Protein AF-A0A8J5Q5B0-F1 (afdb_monomer_lite)

Structure (mmCIF, N/CA/C/O backbone):
data_AF-A0A8J5Q5B0-F1
#
_entry.id   AF-A0A8J5Q5B0-F1
#
loop_
_atom_site.group_PDB
_atom_site.id
_atom_site.type_symbol
_atom_site.label_atom_id
_atom_site.label_alt_id
_atom_site.label_comp_id
_atom_site.label_asym_id
_atom_site.label_entity_id
_atom_site.label_seq_id
_atom_site.pdbx_PDB_ins_code
_atom_site.Cartn_x
_atom_site.Cartn_y
_atom_site.Cartn_z
_atom_site.occupancy
_atom_site.B_iso_or_equiv
_atom_site.auth_seq_id
_atom_site.auth_comp_id
_atom_site.auth_asym_id
_atom_site.auth_atom_id
_atom_site.pdbx_PDB_model_num
ATOM 1 N N . MET A 1 1 ? -28.284 -21.025 18.452 1.00 42.16 1 MET A N 1
ATOM 2 C CA . MET A 1 1 ? -27.073 -20.593 17.721 1.00 42.16 1 MET A CA 1
ATOM 3 C C . MET A 1 1 ? -26.195 -19.831 18.705 1.00 42.16 1 MET A C 1
ATOM 5 O O . MET A 1 1 ? -26.598 -18.756 19.125 1.00 42.16 1 MET A O 1
ATOM 9 N N . LYS A 1 2 ? -25.079 -20.408 19.174 1.00 44.88 2 LYS A N 1
ATOM 10 C CA . LYS A 1 2 ? -24.098 -19.659 19.980 1.00 44.88 2 LYS A CA 1
ATOM 11 C C . LYS A 1 2 ? -23.402 -18.690 19.024 1.00 44.88 2 LYS A C 1
ATOM 13 O O . LYS A 1 2 ? -22.792 -19.143 18.061 1.00 44.88 2 LYS A O 1
ATOM 18 N N . GLY A 1 3 ? -23.589 -17.388 19.227 1.00 58.44 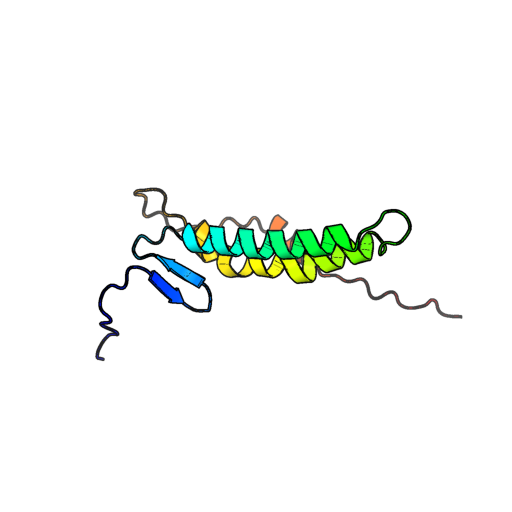3 GLY A N 1
ATOM 19 C CA . GLY A 1 3 ? -22.874 -16.374 18.455 1.00 58.44 3 GLY A CA 1
ATOM 20 C C . GLY A 1 3 ? -21.368 -16.503 18.677 1.00 58.44 3 GLY A C 1
ATOM 21 O O . GLY A 1 3 ? -20.941 -16.988 19.725 1.00 58.44 3 GLY A O 1
ATOM 22 N N . PHE A 1 4 ? -20.575 -16.078 17.693 1.00 60.34 4 PHE A N 1
ATOM 23 C CA . PHE A 1 4 ? -19.155 -15.796 17.892 1.00 60.34 4 PHE A CA 1
ATOM 24 C C . PHE A 1 4 ? -19.045 -14.676 18.934 1.00 60.34 4 PHE A C 1
ATOM 26 O O . PHE A 1 4 ? -19.154 -13.499 18.602 1.00 60.34 4 PHE A O 1
ATOM 33 N N . VAL A 1 5 ? -18.919 -15.048 20.206 1.00 63.38 5 VAL A N 1
ATOM 34 C CA . VAL A 1 5 ? -18.576 -14.128 21.294 1.00 63.38 5 VAL A CA 1
ATOM 35 C C . VAL A 1 5 ? -17.086 -14.308 21.535 1.00 63.38 5 VAL A C 1
ATOM 37 O O . VAL A 1 5 ? -16.659 -14.969 22.475 1.00 63.38 5 VAL A O 1
ATOM 40 N N . GLU A 1 6 ? -16.306 -13.803 20.588 1.00 67.69 6 GLU A N 1
ATOM 41 C CA . GLU A 1 6 ? -14.888 -13.548 20.801 1.00 67.69 6 GLU A CA 1
ATOM 42 C C . GLU A 1 6 ? -14.792 -12.239 21.599 1.00 67.69 6 GLU A C 1
ATOM 44 O O . GLU A 1 6 ? -15.555 -11.302 21.336 1.00 67.69 6 GLU A O 1
ATOM 49 N N . GLU A 1 7 ? -13.905 -12.163 22.593 1.00 69.00 7 GLU A N 1
ATOM 50 C CA . GLU A 1 7 ? -13.658 -10.898 23.291 1.00 69.00 7 GLU A CA 1
ATOM 51 C C . GLU A 1 7 ? -13.232 -9.814 22.295 1.00 69.00 7 GLU A C 1
ATOM 53 O O . GLU A 1 7 ? -12.630 -10.112 21.261 1.00 69.00 7 GLU A O 1
ATOM 58 N N . VAL A 1 8 ? -13.552 -8.551 22.595 1.00 65.81 8 VAL A N 1
ATOM 59 C CA . VAL A 1 8 ? -13.237 -7.414 21.720 1.00 65.81 8 VAL A CA 1
ATOM 60 C C . VAL A 1 8 ? -11.719 -7.278 21.597 1.00 65.81 8 VAL A C 1
ATOM 62 O O . VAL A 1 8 ? -11.066 -6.610 22.394 1.00 65.81 8 VAL A O 1
ATOM 65 N N . GLN A 1 9 ? -11.153 -7.920 20.579 1.00 71.06 9 GLN A N 1
ATOM 66 C CA . GLN A 1 9 ? -9.762 -7.747 20.194 1.00 71.06 9 GLN A CA 1
ATOM 67 C C . GLN A 1 9 ? -9.617 -6.379 19.529 1.00 71.06 9 GLN A C 1
ATOM 69 O O . GLN A 1 9 ? -10.387 -6.018 18.638 1.00 71.06 9 GLN A O 1
ATOM 74 N N . GLU A 1 10 ? -8.610 -5.611 19.944 1.00 75.62 10 GLU A N 1
ATOM 75 C CA . GLU A 1 10 ? -8.334 -4.283 19.379 1.00 75.62 10 GLU A CA 1
ATOM 76 C C . GLU A 1 10 ? -8.085 -4.363 17.860 1.00 75.62 10 GLU A C 1
ATOM 78 O O . GLU A 1 10 ? -8.435 -3.448 17.113 1.00 75.62 10 GLU A O 1
ATOM 83 N N . LYS A 1 11 ? -7.506 -5.481 17.395 1.00 79.62 11 LYS A N 1
ATOM 84 C CA . LYS A 1 11 ? -7.108 -5.726 16.003 1.00 79.62 11 LYS A CA 1
ATOM 85 C C . LYS A 1 11 ? -7.457 -7.155 15.603 1.00 79.62 11 LYS A C 1
ATOM 87 O O . LYS A 1 11 ? -7.045 -8.102 16.265 1.00 79.62 11 LYS A O 1
ATOM 92 N N . MET A 1 12 ? -8.143 -7.316 14.477 1.00 85.25 12 MET A N 1
ATOM 93 C CA . MET A 1 12 ? -8.512 -8.619 13.920 1.00 85.25 12 MET A CA 1
ATOM 94 C C . MET A 1 12 ? -8.202 -8.670 12.424 1.00 85.25 12 MET A C 1
ATOM 96 O O . MET A 1 12 ? -8.356 -7.681 11.715 1.00 85.25 12 MET A O 1
ATOM 100 N N . ILE A 1 13 ? -7.779 -9.828 11.916 1.00 86.25 13 ILE A N 1
ATOM 101 C CA . ILE A 1 13 ? -7.566 -10.031 10.478 1.00 86.25 13 ILE A CA 1
ATOM 102 C C . ILE A 1 13 ? -8.787 -10.739 9.894 1.00 86.25 13 ILE A C 1
ATOM 104 O O . ILE A 1 13 ? -9.036 -11.901 10.198 1.00 86.25 13 ILE A O 1
ATOM 108 N N . ILE A 1 14 ? -9.514 -10.058 9.010 1.00 84.38 14 ILE A N 1
ATOM 109 C CA . ILE A 1 14 ? -10.654 -10.624 8.278 1.00 84.38 14 ILE A CA 1
ATOM 110 C C . ILE A 1 14 ? -10.290 -10.679 6.796 1.00 84.38 14 ILE A C 1
ATOM 112 O O . ILE A 1 14 ? -9.993 -9.648 6.198 1.00 84.38 14 ILE A O 1
ATOM 116 N N . LEU A 1 15 ? -10.297 -11.869 6.182 1.00 85.50 15 LEU A N 1
ATOM 117 C CA . LEU A 1 15 ? -10.013 -12.053 4.744 1.00 85.50 15 LEU A CA 1
ATOM 118 C C . LEU A 1 15 ? -8.695 -11.387 4.274 1.00 85.50 15 LEU A C 1
ATOM 120 O O . LEU A 1 15 ? -8.591 -10.916 3.138 1.00 85.50 15 LEU A O 1
ATOM 124 N N . GLY A 1 16 ? -7.692 -11.315 5.159 1.00 83.50 16 GLY A N 1
ATOM 125 C CA . GLY A 1 16 ? -6.395 -10.674 4.900 1.00 83.50 16 GLY A CA 1
ATOM 126 C C . GLY A 1 16 ? -6.357 -9.151 5.097 1.00 83.50 16 GLY A C 1
ATOM 127 O O . GLY A 1 16 ? -5.331 -8.531 4.816 1.00 83.50 16 GLY A O 1
ATOM 128 N N . VAL A 1 17 ? -7.445 -8.551 5.583 1.00 84.31 17 VAL A N 1
ATOM 129 C CA . VAL A 1 17 ? -7.571 -7.128 5.925 1.00 84.31 17 VAL A CA 1
ATOM 130 C C . VAL A 1 17 ? -7.450 -6.976 7.434 1.00 84.31 17 VAL A C 1
ATOM 132 O O . VAL A 1 17 ? -8.177 -7.634 8.174 1.00 84.31 17 VAL A O 1
ATOM 135 N N . LEU A 1 18 ? -6.553 -6.104 7.895 1.00 86.75 18 LEU A N 1
ATOM 136 C CA . LEU A 1 18 ? -6.476 -5.771 9.314 1.00 86.75 18 LEU A CA 1
ATOM 137 C C . LEU A 1 18 ? -7.590 -4.773 9.656 1.00 86.75 18 LEU A C 1
ATOM 139 O O . LEU A 1 18 ? -7.640 -3.659 9.133 1.00 86.75 18 LEU A O 1
ATOM 143 N 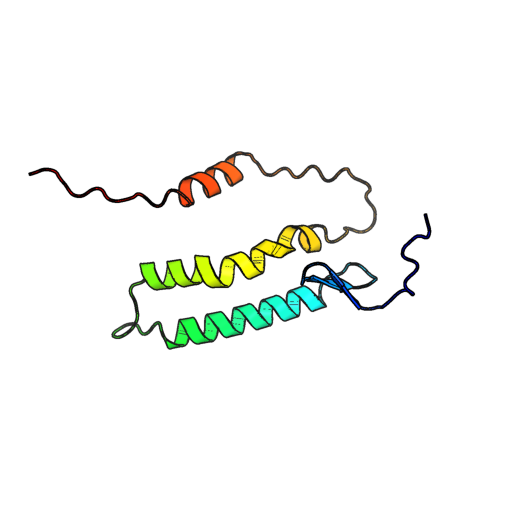N . VAL A 1 19 ? -8.502 -5.207 10.511 1.00 83.81 19 VAL A N 1
ATOM 144 C CA . VAL A 1 19 ? -9.657 -4.453 10.985 1.00 83.81 19 VAL A CA 1
ATOM 145 C C . VAL A 1 19 ? -9.387 -4.034 12.421 1.00 83.81 19 VAL A C 1
ATOM 147 O O . VAL A 1 19 ? -9.038 -4.859 13.262 1.00 83.81 19 VAL A O 1
ATOM 150 N N . ASP A 1 20 ? -9.506 -2.737 12.669 1.00 83.00 20 ASP A N 1
ATOM 151 C CA . ASP A 1 20 ? -9.404 -2.148 14.001 1.00 83.00 20 ASP A CA 1
ATOM 152 C C . ASP A 1 20 ? -10.791 -2.108 14.659 1.00 83.00 20 ASP A C 1
ATOM 154 O O . ASP A 1 20 ? -11.794 -1.980 13.949 1.00 83.00 20 ASP A O 1
ATOM 158 N N . SER A 1 21 ? -10.860 -2.177 15.989 1.00 76.69 21 SER A N 1
ATOM 159 C CA . SER A 1 21 ? -12.116 -2.075 16.752 1.00 76.69 21 SER A CA 1
ATOM 160 C C . SER A 1 21 ? -12.894 -0.782 16.450 1.00 76.69 21 SER A C 1
ATOM 162 O O . SER A 1 21 ? -14.121 -0.793 16.355 1.00 76.69 21 SER A O 1
ATOM 164 N N . GLN A 1 22 ? -12.190 0.326 16.185 1.00 75.81 22 GLN A N 1
ATOM 165 C CA . GLN A 1 22 ? -12.802 1.600 15.781 1.00 75.81 22 GLN A CA 1
ATOM 166 C C . GLN A 1 22 ? -13.109 1.677 14.275 1.00 75.81 22 GLN A C 1
ATOM 168 O O . GLN A 1 22 ? -13.523 2.726 13.777 1.00 75.81 22 GLN A O 1
ATOM 173 N N . MET A 1 23 ? -12.886 0.588 13.528 1.00 73.31 23 MET A N 1
ATOM 174 C CA . MET A 1 23 ? -13.124 0.482 12.084 1.00 73.31 23 MET A CA 1
ATOM 175 C C . MET A 1 23 ? -12.438 1.612 11.284 1.00 73.31 23 MET A C 1
ATOM 177 O O . MET A 1 23 ? -12.913 2.061 10.241 1.00 73.31 23 MET A O 1
ATOM 181 N N . THR A 1 24 ? -11.299 2.097 11.787 1.00 78.00 24 THR A N 1
ATOM 182 C CA . THR A 1 24 ? -10.523 3.203 11.200 1.00 78.00 24 THR A CA 1
ATOM 183 C C . THR A 1 24 ? -9.698 2.754 9.996 1.00 78.00 24 THR A C 1
ATOM 185 O O . THR A 1 24 ? -9.486 3.537 9.072 1.00 78.00 24 THR A O 1
ATOM 188 N N . PHE A 1 25 ? -9.253 1.490 9.994 1.00 81.19 25 PHE A N 1
ATOM 189 C CA . PHE A 1 25 ? -8.396 0.857 8.979 1.00 81.19 25 PHE A CA 1
ATOM 190 C C . PHE A 1 25 ? -7.039 1.546 8.731 1.00 81.19 25 PHE A C 1
ATOM 192 O O . PHE A 1 25 ? -6.318 1.151 7.812 1.00 81.19 25 PHE A O 1
ATOM 199 N N . ASP A 1 26 ? -6.642 2.530 9.546 1.00 83.38 26 ASP A N 1
ATOM 200 C CA . ASP A 1 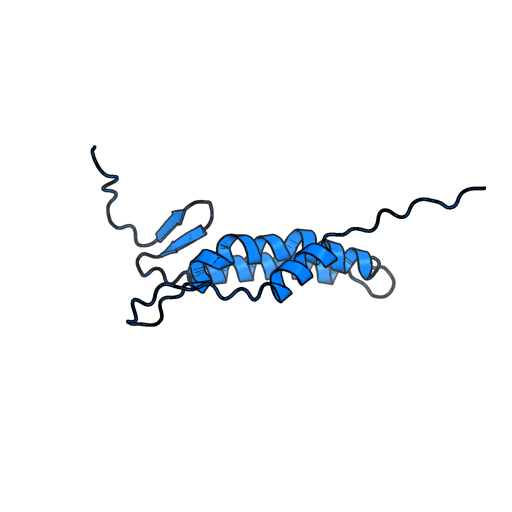26 ? -5.434 3.335 9.310 1.00 83.38 26 ASP A CA 1
ATOM 201 C C . ASP A 1 26 ? -4.154 2.471 9.341 1.00 83.38 26 ASP A C 1
ATOM 203 O O . ASP A 1 26 ? -3.252 2.636 8.510 1.00 83.38 26 ASP A O 1
ATOM 207 N N . LEU A 1 27 ? -4.102 1.472 10.232 1.00 84.88 27 LEU A N 1
ATOM 208 C CA . LEU A 1 27 ? -2.995 0.512 10.307 1.00 84.88 27 LEU A CA 1
ATOM 209 C C . LEU A 1 27 ? -2.888 -0.341 9.032 1.00 84.88 27 LEU A C 1
ATOM 211 O O . LEU A 1 27 ? -1.805 -0.520 8.475 1.00 84.88 27 LEU A O 1
ATOM 215 N N . ASN A 1 28 ? -4.021 -0.820 8.523 1.00 87.25 28 ASN A N 1
ATOM 216 C CA . ASN A 1 28 ? -4.070 -1.631 7.312 1.00 87.25 28 ASN A CA 1
ATOM 217 C C . ASN A 1 28 ? -3.676 -0.833 6.061 1.00 87.25 28 ASN A C 1
ATOM 219 O O . ASN A 1 28 ? -2.909 -1.318 5.228 1.00 87.25 28 ASN A O 1
ATOM 223 N N . VAL A 1 29 ? -4.141 0.416 5.956 1.00 88.12 29 VAL A N 1
ATOM 224 C CA . VAL A 1 29 ? -3.746 1.338 4.882 1.00 88.12 29 VAL A CA 1
ATOM 225 C C . VAL A 1 29 ? -2.239 1.594 4.927 1.00 88.12 29 VAL A C 1
ATOM 227 O O . VAL A 1 29 ? -1.575 1.526 3.891 1.00 88.12 29 VAL A O 1
ATOM 230 N N . THR A 1 30 ? -1.676 1.810 6.117 1.00 89.88 30 THR A N 1
ATOM 231 C CA . THR A 1 30 ? -0.230 2.016 6.300 1.00 89.88 30 THR A CA 1
ATOM 232 C C . THR A 1 30 ? 0.578 0.805 5.825 1.00 89.88 30 THR A C 1
ATOM 234 O O . THR A 1 30 ? 1.534 0.954 5.054 1.00 89.88 30 THR A O 1
ATOM 237 N N . GLU A 1 31 ? 0.161 -0.407 6.197 1.00 90.25 31 GLU A N 1
ATOM 238 C CA . GLU A 1 31 ? 0.804 -1.649 5.752 1.00 90.25 31 GLU A CA 1
ATOM 239 C C . GLU A 1 31 ? 0.697 -1.860 4.235 1.00 90.25 31 GLU A C 1
ATOM 241 O O . GLU A 1 31 ? 1.660 -2.273 3.578 1.00 90.25 31 GLU A O 1
ATOM 246 N N . ILE A 1 32 ? -0.442 -1.519 3.633 1.00 91.38 32 ILE A N 1
ATOM 247 C CA . ILE A 1 32 ? -0.632 -1.598 2.180 1.00 91.38 32 ILE A CA 1
ATOM 248 C C . ILE A 1 32 ? 0.248 -0.587 1.448 1.00 91.38 32 ILE A C 1
ATOM 250 O O . ILE A 1 32 ? 0.903 -0.954 0.466 1.00 91.38 32 ILE A O 1
ATOM 254 N N . ILE A 1 33 ? 0.344 0.649 1.946 1.00 91.69 33 ILE A N 1
ATOM 255 C CA . ILE A 1 33 ? 1.249 1.668 1.400 1.00 91.69 33 ILE A CA 1
ATOM 256 C C . ILE A 1 33 ? 2.695 1.171 1.468 1.00 91.69 33 ILE A C 1
ATOM 258 O O . ILE A 1 33 ? 3.414 1.251 0.470 1.00 91.69 33 ILE A O 1
ATOM 262 N N . LYS A 1 34 ? 3.122 0.603 2.601 1.00 94.38 34 LYS A N 1
ATOM 263 C CA . LYS A 1 34 ? 4.469 0.039 2.774 1.00 94.38 34 LYS A CA 1
ATOM 264 C C . LYS A 1 34 ? 4.749 -1.087 1.773 1.00 94.38 34 LYS A C 1
ATOM 266 O O . LYS A 1 34 ? 5.782 -1.067 1.096 1.00 94.38 34 LYS A O 1
ATOM 271 N N . LYS A 1 35 ? 3.811 -2.028 1.608 1.00 92.50 35 LYS A N 1
ATOM 272 C CA . LYS A 1 35 ? 3.902 -3.118 0.617 1.00 92.50 35 LYS A CA 1
ATOM 273 C C . LYS A 1 35 ? 4.013 -2.578 -0.812 1.00 92.50 35 LYS A C 1
ATOM 275 O O . LYS A 1 35 ? 4.879 -3.030 -1.566 1.00 92.50 35 LYS A O 1
ATOM 280 N N . CYS A 1 36 ? 3.184 -1.599 -1.174 1.00 93.25 36 CYS A N 1
ATOM 281 C CA . CYS A 1 36 ? 3.185 -0.994 -2.506 1.00 93.25 36 CYS A CA 1
ATOM 282 C C . CYS A 1 36 ? 4.469 -0.204 -2.776 1.00 93.25 36 CYS A C 1
ATOM 284 O O . CYS A 1 36 ? 5.070 -0.372 -3.835 1.00 93.25 36 CYS A O 1
ATOM 286 N N . ARG A 1 37 ? 4.946 0.589 -1.808 1.00 94.25 37 ARG A N 1
ATOM 287 C CA . ARG A 1 37 ? 6.213 1.332 -1.909 1.00 94.25 37 ARG A CA 1
ATOM 288 C C . ARG A 1 37 ? 7.399 0.404 -2.140 1.00 94.25 37 ARG A C 1
ATOM 290 O O . ARG A 1 37 ? 8.230 0.696 -2.993 1.00 94.25 37 ARG A O 1
ATOM 297 N N . ARG A 1 38 ? 7.453 -0.741 -1.450 1.00 94.38 38 ARG A N 1
ATOM 298 C CA . ARG A 1 38 ? 8.499 -1.750 -1.676 1.00 94.38 38 ARG A CA 1
ATOM 299 C C . ARG A 1 38 ? 8.473 -2.286 -3.113 1.00 94.38 38 ARG A C 1
ATOM 301 O O . ARG A 1 38 ? 9.513 -2.325 -3.763 1.00 94.38 38 ARG A O 1
ATOM 308 N N . ARG A 1 39 ? 7.289 -2.641 -3.630 1.00 93.06 39 ARG A N 1
ATOM 309 C CA . ARG A 1 39 ? 7.119 -3.119 -5.018 1.00 93.06 39 ARG A CA 1
ATOM 310 C C . ARG A 1 39 ? 7.494 -2.049 -6.046 1.00 93.06 39 ARG A C 1
ATOM 312 O O . ARG A 1 39 ? 8.216 -2.346 -6.992 1.00 93.06 39 ARG A O 1
ATOM 319 N N . LEU A 1 40 ? 7.073 -0.805 -5.823 1.00 93.06 40 LEU A N 1
ATOM 320 C CA . LEU A 1 40 ? 7.459 0.342 -6.649 1.00 93.06 40 LEU A CA 1
ATOM 321 C C . LEU A 1 40 ? 8.969 0.592 -6.619 1.00 93.06 40 LEU A C 1
ATOM 323 O O . LEU A 1 40 ? 9.545 0.913 -7.651 1.00 93.06 40 LEU A O 1
ATOM 327 N N . GLY A 1 41 ? 9.619 0.408 -5.467 1.00 92.94 41 GLY A N 1
ATOM 328 C CA . GLY A 1 41 ? 11.072 0.509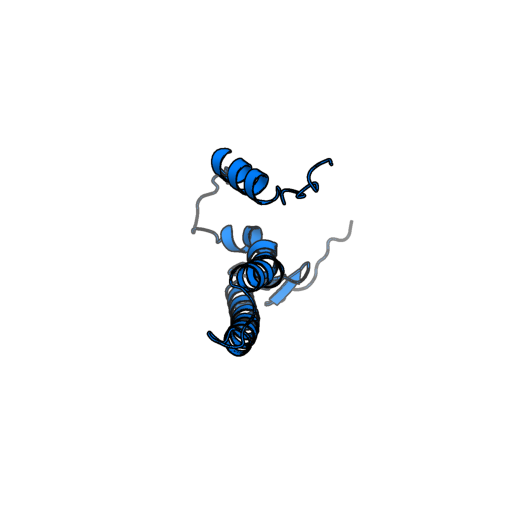 -5.336 1.00 92.94 41 GLY A CA 1
ATOM 329 C C . GLY A 1 41 ? 11.811 -0.501 -6.214 1.00 92.94 41 GLY A C 1
ATOM 330 O O . GLY A 1 41 ? 12.743 -0.124 -6.923 1.00 92.94 41 GLY A O 1
ATOM 331 N N . TYR A 1 42 ? 11.362 -1.761 -6.232 1.00 91.00 42 TYR A N 1
ATOM 332 C CA . TYR A 1 42 ? 11.911 -2.770 -7.144 1.00 91.00 42 TYR A CA 1
ATOM 333 C C . TYR A 1 42 ? 11.645 -2.421 -8.606 1.00 91.00 42 TYR A C 1
ATOM 335 O O . TYR A 1 42 ? 12.570 -2.461 -9.411 1.00 91.00 42 TYR A O 1
ATOM 343 N N . MET A 1 43 ? 10.418 -2.004 -8.933 1.00 89.56 43 MET A N 1
ATOM 344 C CA . MET A 1 43 ? 10.048 -1.613 -10.294 1.00 89.56 43 MET A CA 1
ATOM 345 C C . MET A 1 43 ? 10.901 -0.443 -10.803 1.00 89.56 43 MET A C 1
ATOM 347 O O . MET A 1 43 ? 11.397 -0.494 -11.921 1.00 89.56 43 MET A O 1
ATOM 351 N N . LYS A 1 44 ? 11.148 0.563 -9.955 1.00 88.81 44 LYS A N 1
ATOM 352 C CA . LYS A 1 44 ? 12.019 1.704 -10.266 1.00 88.81 44 LYS A CA 1
ATOM 353 C C . LYS A 1 44 ? 13.470 1.280 -10.501 1.00 88.81 44 LYS A C 1
ATOM 355 O O . LYS A 1 44 ? 14.148 1.860 -11.339 1.00 88.81 44 LYS A O 1
ATOM 360 N N . ARG A 1 45 ? 13.957 0.285 -9.752 1.00 87.69 45 ARG A N 1
ATOM 361 C CA . ARG A 1 45 ? 15.329 -0.224 -9.891 1.00 87.69 45 ARG A CA 1
ATOM 362 C C . ARG A 1 45 ? 15.533 -0.974 -11.208 1.00 87.69 45 ARG A C 1
ATOM 364 O O . ARG A 1 45 ? 16.609 -0.872 -11.781 1.00 87.69 45 ARG A O 1
ATOM 371 N N . ILE A 1 46 ? 14.523 -1.706 -11.677 1.00 87.38 46 ILE A N 1
ATOM 372 C CA . ILE A 1 46 ? 14.597 -2.445 -12.948 1.00 87.38 46 ILE A CA 1
ATOM 373 C C . ILE A 1 46 ? 14.259 -1.570 -14.166 1.00 87.38 46 ILE A C 1
ATOM 375 O O . ILE A 1 46 ? 14.637 -1.911 -15.280 1.00 87.38 46 ILE A O 1
ATOM 379 N N . SER A 1 47 ? 13.572 -0.436 -13.980 1.00 84.88 47 SER A N 1
ATOM 380 C CA . SER A 1 47 ? 13.162 0.477 -15.055 1.00 84.88 47 SER A CA 1
ATOM 381 C C . SER A 1 47 ? 14.243 1.509 -15.412 1.00 84.88 47 SER A C 1
ATOM 383 O O . SER A 1 47 ? 14.037 2.713 -15.246 1.00 84.88 47 SER A O 1
ATOM 385 N N . GLY A 1 48 ? 15.412 1.052 -15.869 1.00 82.12 48 GLY A N 1
ATOM 386 C CA . GLY A 1 48 ? 16.445 1.940 -16.422 1.00 82.12 48 GLY A CA 1
ATOM 387 C C . GLY A 1 48 ? 16.031 2.530 -17.779 1.00 82.12 48 GLY A C 1
ATOM 388 O O . GLY A 1 48 ? 15.347 1.866 -18.547 1.00 82.12 48 GLY A O 1
ATOM 389 N N . SER A 1 49 ? 16.450 3.754 -18.115 1.00 74.50 49 SER A N 1
ATOM 390 C CA . SER A 1 49 ? 16.071 4.382 -19.398 1.00 74.50 49 SER A CA 1
ATOM 391 C C . SER A 1 49 ? 16.675 3.684 -20.620 1.00 74.50 49 SER A C 1
ATOM 393 O O . SER A 1 49 ? 16.043 3.635 -21.666 1.00 74.50 49 SER A O 1
ATOM 395 N N . THR A 1 50 ? 17.899 3.167 -20.485 1.00 76.38 50 THR A N 1
ATOM 396 C CA . THR A 1 50 ? 18.683 2.602 -21.601 1.00 76.38 50 THR A CA 1
ATOM 397 C C . THR A 1 50 ? 18.721 1.071 -21.585 1.00 76.38 50 THR A C 1
ATOM 399 O O . THR A 1 50 ? 18.872 0.451 -22.627 1.00 76.38 50 THR A O 1
ATOM 402 N N . TRP A 1 51 ? 18.552 0.454 -20.410 1.00 78.12 51 TRP A N 1
ATOM 403 C CA . TRP A 1 51 ? 18.641 -1.004 -20.204 1.00 78.12 51 TRP A CA 1
ATOM 404 C C . TRP A 1 51 ? 17.374 -1.605 -19.584 1.00 78.12 51 TRP A C 1
ATOM 406 O O . TRP A 1 51 ? 17.363 -2.769 -19.188 1.00 78.12 51 TRP A O 1
ATOM 416 N N . GLY A 1 52 ? 16.332 -0.793 -19.407 1.00 82.25 52 GLY A N 1
ATOM 417 C CA . GLY A 1 52 ? 15.101 -1.212 -18.757 1.00 82.25 52 GLY A CA 1
ATOM 418 C C . GLY A 1 52 ? 14.075 -1.802 -19.722 1.00 82.25 52 GLY A C 1
ATOM 419 O O . GLY A 1 52 ? 14.208 -1.700 -20.941 1.00 82.25 52 GLY A O 1
ATOM 420 N N . PRO A 1 53 ? 13.026 -2.422 -19.165 1.00 80.88 53 PRO A N 1
ATOM 421 C CA . PRO A 1 53 ? 11.903 -2.934 -19.931 1.00 80.88 53 PRO A CA 1
ATOM 422 C C . PRO A 1 53 ? 11.118 -1.802 -20.603 1.00 80.88 53 PRO A C 1
ATOM 424 O O . PRO A 1 53 ? 11.066 -0.678 -20.102 1.00 80.88 53 PRO A O 1
ATOM 427 N N . ASP A 1 54 ? 10.444 -2.143 -21.702 1.00 87.56 54 ASP A N 1
ATOM 428 C CA . ASP A 1 54 ? 9.556 -1.230 -22.418 1.00 87.56 54 ASP A CA 1
ATOM 429 C C . ASP A 1 54 ? 8.500 -0.594 -21.489 1.00 87.56 54 ASP A C 1
ATOM 431 O O . ASP A 1 54 ? 8.026 -1.206 -20.521 1.00 87.56 54 ASP A O 1
ATOM 435 N N . MET A 1 55 ? 8.088 0.636 -21.805 1.00 85.06 55 MET A N 1
ATOM 436 C CA . MET A 1 55 ? 7.102 1.380 -21.017 1.00 85.06 55 MET A CA 1
ATOM 437 C C . MET A 1 55 ? 5.782 0.614 -20.879 1.00 85.06 55 MET A C 1
ATOM 439 O O . MET A 1 55 ? 5.133 0.689 -19.827 1.00 85.06 55 MET A O 1
ATOM 443 N N . TYR A 1 56 ? 5.391 -0.159 -21.899 1.00 90.00 56 TYR A N 1
ATOM 444 C CA . TYR A 1 56 ? 4.213 -1.016 -21.823 1.00 90.00 56 TYR A CA 1
ATOM 445 C C . TYR A 1 56 ? 4.380 -2.105 -20.760 1.00 90.00 56 TYR A C 1
ATOM 447 O O . TYR A 1 56 ? 3.482 -2.304 -19.942 1.00 90.00 56 TYR A O 1
ATOM 455 N N . ALA A 1 57 ? 5.538 -2.764 -20.709 1.00 88.31 57 ALA A N 1
ATOM 456 C CA . ALA A 1 57 ? 5.827 -3.799 -19.720 1.00 88.31 57 ALA A CA 1
ATOM 457 C C . ALA A 1 57 ? 5.853 -3.233 -18.289 1.00 88.31 57 ALA A C 1
ATOM 459 O O . ALA A 1 57 ? 5.267 -3.825 -17.380 1.00 88.31 57 ALA A O 1
ATOM 460 N N . VAL A 1 58 ? 6.437 -2.046 -18.081 1.00 89.12 58 VAL A N 1
ATOM 461 C CA . VAL A 1 58 ? 6.406 -1.361 -16.773 1.00 89.12 58 VAL A CA 1
ATOM 462 C C . VAL A 1 58 ? 4.969 -1.044 -16.350 1.00 89.12 58 VAL A C 1
ATOM 464 O O . VAL A 1 58 ? 4.584 -1.287 -15.202 1.00 89.12 58 VAL A O 1
ATOM 467 N N . ARG A 1 59 ? 4.142 -0.549 -17.279 1.00 91.81 59 ARG A N 1
ATOM 468 C CA . ARG A 1 59 ? 2.719 -0.293 -17.027 1.00 91.81 59 ARG A CA 1
ATOM 469 C C . ARG A 1 59 ? 1.970 -1.577 -16.677 1.00 91.81 59 ARG A C 1
ATOM 471 O O . ARG A 1 59 ? 1.193 -1.572 -15.722 1.00 91.81 59 ARG A O 1
ATOM 478 N N . GLN A 1 60 ? 2.192 -2.658 -17.420 1.00 92.81 60 GLN A N 1
ATOM 479 C CA . GLN A 1 60 ? 1.558 -3.947 -17.141 1.00 92.81 60 GLN A CA 1
ATOM 480 C C . GLN A 1 60 ? 1.937 -4.453 -15.751 1.00 92.81 60 GLN A C 1
ATOM 482 O O . GLN A 1 60 ? 1.051 -4.800 -14.976 1.00 92.81 60 GLN A O 1
ATOM 487 N N . ASN A 1 61 ? 3.214 -4.373 -15.377 1.00 90.94 61 ASN A N 1
ATOM 488 C CA . ASN A 1 61 ? 3.678 -4.748 -14.040 1.00 90.94 61 ASN A 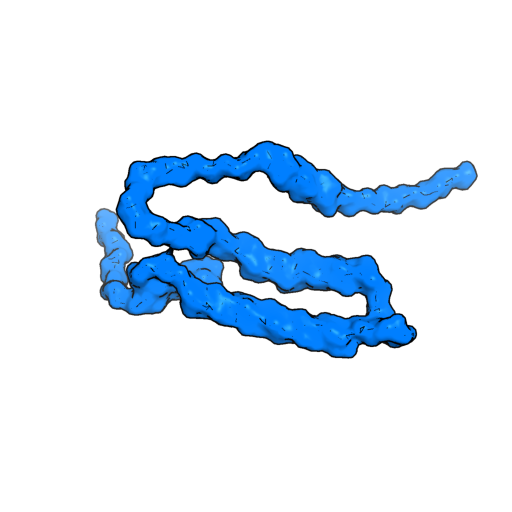CA 1
ATOM 489 C C . ASN A 1 61 ? 2.993 -3.935 -12.934 1.00 90.94 61 ASN A C 1
ATOM 491 O O . ASN A 1 61 ? 2.607 -4.483 -11.901 1.00 90.94 61 ASN A O 1
ATOM 495 N N . TYR A 1 62 ? 2.783 -2.633 -13.144 1.00 92.81 62 TYR A N 1
ATOM 496 C CA . TYR A 1 62 ? 2.026 -1.815 -12.198 1.00 92.81 62 TYR A CA 1
ATOM 497 C C . TYR A 1 62 ? 0.570 -2.290 -12.058 1.00 92.81 62 TYR A C 1
ATOM 499 O O . TYR A 1 62 ? 0.061 -2.446 -10.941 1.00 92.81 62 TYR A O 1
ATOM 507 N N . LEU A 1 63 ? -0.096 -2.549 -13.185 1.00 93.25 63 LEU A N 1
ATOM 508 C CA . LEU A 1 63 ? -1.492 -2.985 -13.216 1.00 93.25 63 LEU A CA 1
ATOM 509 C C . LEU A 1 63 ? -1.691 -4.380 -12.611 1.00 93.25 63 LEU A C 1
ATOM 511 O O . LEU A 1 63 ? -2.708 -4.606 -11.961 1.00 93.25 63 LEU A O 1
ATOM 515 N N . THR A 1 64 ? -0.742 -5.296 -12.786 1.00 92.44 64 THR A N 1
ATOM 516 C CA . THR A 1 64 ? -0.855 -6.677 -12.294 1.00 92.44 64 THR A CA 1
ATOM 517 C C . THR A 1 64 ? -0.381 -6.836 -10.852 1.00 92.44 64 THR A C 1
ATOM 519 O O . THR A 1 64 ? -0.938 -7.651 -10.122 1.00 92.44 64 THR A O 1
ATOM 522 N N . LEU A 1 65 ? 0.612 -6.060 -10.402 1.00 90.69 65 LEU A N 1
ATOM 523 C CA . LEU A 1 65 ? 1.220 -6.257 -9.080 1.00 90.69 65 LEU A CA 1
ATOM 524 C C . LEU A 1 65 ? 0.767 -5.247 -8.031 1.00 90.69 65 LEU A C 1
ATOM 526 O O . LEU A 1 65 ? 0.696 -5.590 -6.851 1.00 90.69 65 LEU A O 1
ATOM 530 N N . ILE A 1 66 ? 0.525 -3.993 -8.408 1.00 91.38 66 ILE A N 1
ATOM 531 C CA . ILE A 1 66 ? 0.271 -2.917 -7.438 1.00 91.38 66 ILE A CA 1
ATOM 532 C C . ILE A 1 66 ? -1.222 -2.629 -7.345 1.00 91.38 66 ILE A C 1
ATOM 534 O O . ILE A 1 66 ? -1.767 -2.584 -6.241 1.00 91.38 66 ILE A O 1
ATOM 538 N N . ARG A 1 67 ? -1.902 -2.518 -8.492 1.00 90.75 67 ARG A N 1
ATOM 539 C CA . ARG A 1 67 ? -3.344 -2.250 -8.546 1.00 90.75 67 ARG A CA 1
ATOM 540 C C . ARG A 1 67 ? -4.188 -3.214 -7.696 1.00 90.75 67 ARG A C 1
ATOM 542 O O . ARG A 1 67 ? -4.939 -2.693 -6.876 1.00 90.75 67 ARG A O 1
ATOM 549 N N . PRO A 1 68 ? -4.062 -4.557 -7.788 1.00 90.75 68 PRO A N 1
ATOM 550 C CA . PRO A 1 68 ? -4.934 -5.456 -7.024 1.00 90.75 68 PRO A CA 1
ATOM 551 C C . PRO A 1 68 ? -4.777 -5.315 -5.507 1.00 90.75 68 PRO A C 1
ATOM 553 O O . PRO A 1 68 ? -5.759 -5.435 -4.780 1.00 90.75 68 PRO A O 1
ATOM 556 N N . VAL A 1 69 ? -3.571 -5.002 -5.018 1.00 89.56 69 VAL A N 1
ATOM 557 C CA . VAL A 1 69 ? -3.320 -4.818 -3.577 1.00 89.56 69 VAL A CA 1
ATOM 558 C C . VAL A 1 69 ? -4.068 -3.604 -3.036 1.00 89.56 69 VAL A C 1
ATOM 560 O O . VAL A 1 69 ? -4.599 -3.647 -1.931 1.00 89.56 69 VAL A O 1
ATOM 563 N N . ILE A 1 70 ? -4.116 -2.527 -3.819 1.00 88.12 70 ILE A N 1
ATOM 564 C CA . ILE A 1 70 ? -4.803 -1.294 -3.433 1.00 88.12 70 ILE A CA 1
ATOM 565 C C . ILE A 1 70 ? -6.319 -1.464 -3.585 1.00 88.12 70 ILE A C 1
ATOM 567 O O . ILE A 1 70 ? -7.081 -0.981 -2.752 1.00 88.12 70 ILE A O 1
ATOM 571 N N . THR A 1 71 ? -6.781 -2.144 -4.638 1.00 88.56 71 THR A N 1
ATOM 572 C CA . THR A 1 71 ? -8.216 -2.213 -4.950 1.00 88.56 71 THR A CA 1
ATOM 573 C C . THR A 1 71 ? -8.981 -3.250 -4.135 1.00 88.56 71 THR A C 1
ATOM 575 O O . THR A 1 71 ? -10.162 -3.028 -3.890 1.00 88.56 71 THR A O 1
ATOM 578 N N . TYR A 1 72 ? -8.346 -4.345 -3.696 1.00 87.62 72 TYR A N 1
ATOM 579 C CA . TYR A 1 72 ? -9.024 -5.468 -3.026 1.00 87.62 72 TYR A CA 1
ATOM 580 C C . TYR A 1 72 ? -9.850 -5.044 -1.802 1.00 87.62 72 TYR A C 1
ATOM 582 O O . TYR A 1 72 ? -11.029 -5.366 -1.706 1.00 87.62 72 TYR A O 1
ATOM 590 N N . ALA A 1 73 ? -9.251 -4.274 -0.894 1.00 78.06 73 ALA A N 1
ATOM 591 C CA . ALA A 1 73 ? -9.885 -3.855 0.357 1.00 78.06 73 ALA A CA 1
ATOM 592 C C . ALA A 1 73 ? -10.386 -2.399 0.322 1.00 78.06 73 ALA A C 1
ATOM 594 O O . ALA A 1 73 ? -10.812 -1.859 1.343 1.00 78.06 73 ALA A O 1
ATOM 595 N N . CYS A 1 74 ? -10.396 -1.783 -0.867 1.00 80.56 74 CYS A N 1
ATOM 596 C CA . CYS A 1 74 ? -10.822 -0.399 -1.052 1.00 80.56 74 CYS A CA 1
ATOM 597 C C . CYS A 1 74 ? -12.249 -0.167 -0.548 1.00 80.56 74 CYS A C 1
ATOM 599 O O . CYS A 1 74 ? -12.493 0.806 0.155 1.00 80.56 74 CYS A O 1
ATOM 601 N N . GLY A 1 75 ? -13.172 -1.096 -0.816 1.00 77.81 75 GLY A N 1
ATOM 602 C CA . GLY A 1 75 ? -14.550 -0.993 -0.333 1.00 77.81 75 GLY A CA 1
ATOM 603 C C . GLY A 1 75 ? -14.664 -0.920 1.194 1.00 77.81 75 GLY A C 1
ATOM 604 O O . GLY A 1 75 ? -15.526 -0.210 1.692 1.00 77.81 75 GLY A O 1
ATOM 605 N N . ALA A 1 76 ? -13.773 -1.581 1.939 1.00 75.38 76 ALA A N 1
ATOM 606 C CA . ALA A 1 76 ? -13.844 -1.635 3.398 1.00 75.38 76 ALA A CA 1
ATOM 607 C C . ALA A 1 76 ? -13.432 -0.308 4.058 1.00 75.38 76 ALA A C 1
ATOM 609 O O . ALA A 1 76 ? -14.171 0.217 4.886 1.00 75.38 76 ALA A O 1
ATOM 610 N N . TRP A 1 77 ? -12.295 0.276 3.661 1.00 73.00 77 TRP A N 1
ATOM 611 C CA . TRP A 1 77 ? -11.826 1.549 4.235 1.00 73.00 77 TRP A CA 1
ATOM 612 C C . TRP A 1 77 ? -12.354 2.792 3.511 1.00 73.00 77 TRP A C 1
ATOM 614 O O . TRP A 1 77 ? -12.227 3.898 4.029 1.00 73.00 77 TRP A O 1
ATOM 624 N N . PHE A 1 78 ? -12.928 2.661 2.309 1.00 71.06 78 PHE A N 1
ATOM 625 C CA . PHE A 1 78 ? -13.601 3.781 1.639 1.00 71.06 78 PHE A CA 1
ATOM 626 C C . PHE A 1 78 ? -14.886 4.170 2.376 1.00 71.06 78 PHE A C 1
ATOM 628 O O . PHE A 1 78 ? -15.232 5.347 2.435 1.00 71.06 78 PHE A O 1
ATOM 635 N N . ILE A 1 79 ? -15.534 3.202 3.033 1.00 64.88 79 ILE A N 1
ATOM 636 C CA . ILE A 1 79 ? -16.665 3.407 3.950 1.00 64.88 79 ILE A CA 1
ATOM 637 C C . ILE A 1 79 ? -16.155 3.931 5.310 1.00 64.88 79 ILE A C 1
ATOM 639 O O . ILE A 1 79 ? -16.666 3.582 6.372 1.00 64.88 79 ILE A O 1
ATOM 643 N N . LYS A 1 80 ? -15.117 4.782 5.308 1.00 60.47 80 LYS A N 1
ATOM 644 C CA . LYS A 1 80 ? -14.665 5.490 6.508 1.00 60.47 80 LYS A CA 1
ATOM 645 C C . LYS A 1 80 ? -15.864 6.278 7.022 1.00 60.47 80 LYS A C 1
ATOM 647 O O . LYS A 1 80 ? -16.350 7.180 6.337 1.00 60.47 80 LYS A O 1
ATOM 652 N N . GLN A 1 81 ? -16.382 5.875 8.182 1.00 54.00 81 GLN A N 1
ATOM 653 C CA . GLN A 1 81 ? -17.586 6.452 8.760 1.00 54.00 81 GLN A CA 1
ATOM 654 C C . GLN A 1 81 ? -17.377 7.964 8.892 1.00 54.00 81 GLN A C 1
ATOM 656 O O . GLN A 1 81 ? -16.599 8.429 9.727 1.00 54.00 81 GLN A O 1
ATOM 661 N N . ARG A 1 82 ? -18.060 8.760 8.059 1.00 49.94 82 ARG A N 1
ATOM 662 C CA . ARG A 1 82 ? -18.299 10.156 8.420 1.00 49.94 82 ARG A CA 1
ATOM 663 C C . ARG A 1 82 ? -19.136 10.090 9.686 1.00 49.94 82 ARG A C 1
ATOM 665 O O . ARG A 1 82 ? -20.151 9.394 9.691 1.00 49.94 82 ARG A O 1
ATOM 672 N N . LYS A 1 83 ? -18.674 10.733 10.762 1.00 42.41 83 LYS A N 1
ATOM 673 C CA . LYS A 1 83 ? -19.428 10.791 12.016 1.00 42.41 83 LYS A CA 1
ATOM 674 C C . LYS A 1 83 ? -20.889 11.131 11.688 1.00 42.41 83 LYS A C 1
ATOM 676 O O . LYS A 1 83 ? -21.141 12.076 10.949 1.00 42.41 83 LYS A O 1
ATOM 681 N N . CYS A 1 84 ? -21.789 10.278 12.172 1.00 42.19 84 CYS A N 1
ATOM 682 C CA . CYS A 1 84 ? -23.242 10.433 12.185 1.00 42.19 84 CYS A CA 1
ATOM 683 C C . CYS A 1 84 ? -23.935 10.918 10.893 1.00 42.19 84 CYS A C 1
ATOM 685 O O . CYS A 1 84 ? -24.525 11.985 10.883 1.00 42.19 84 CYS A O 1
ATOM 687 N N . VAL A 1 85 ? -24.058 10.081 9.859 1.00 44.94 85 VAL A N 1
ATOM 688 C CA . VAL A 1 85 ? -25.334 10.040 9.113 1.00 44.94 85 VAL A CA 1
ATOM 689 C C . VAL A 1 85 ? -25.604 8.607 8.673 1.00 44.94 85 VAL A C 1
ATOM 691 O O . VAL A 1 85 ? -24.889 8.059 7.836 1.00 44.94 85 VAL A O 1
ATOM 694 N N . SER A 1 86 ? -26.672 8.013 9.207 1.00 49.88 86 SER A N 1
ATOM 695 C CA . SER A 1 86 ? -27.306 6.824 8.635 1.00 49.88 86 SER A CA 1
ATOM 696 C C . SER A 1 86 ? -27.947 7.214 7.300 1.00 49.88 86 SER A C 1
ATOM 698 O O . SER A 1 86 ? -29.151 7.427 7.199 1.00 49.88 86 SER A O 1
ATOM 700 N N . THR A 1 87 ? -27.129 7.413 6.268 1.00 42.38 87 THR A N 1
ATOM 701 C CA . THR A 1 87 ? -27.623 7.456 4.892 1.00 42.38 87 THR A CA 1
ATOM 702 C C . THR A 1 87 ? -27.288 6.112 4.286 1.00 42.38 87 THR A C 1
ATOM 704 O O . THR A 1 87 ? -26.125 5.707 4.305 1.00 42.38 87 THR A O 1
ATOM 707 N N . ARG A 1 88 ? -28.294 5.420 3.739 1.00 43.59 88 ARG A N 1
ATOM 708 C CA . ARG A 1 88 ? -28.076 4.327 2.784 1.00 43.59 88 ARG A CA 1
ATOM 709 C C . ARG A 1 88 ? -26.969 4.763 1.822 1.00 43.59 88 ARG A C 1
ATOM 711 O O . ARG A 1 88 ? -27.161 5.718 1.072 1.00 43.59 88 ARG A O 1
ATOM 718 N N . LEU A 1 89 ? -25.816 4.100 1.883 1.00 50.81 89 LEU A N 1
ATOM 719 C CA . LEU A 1 89 ? -24.683 4.367 1.004 1.00 50.81 89 LEU A CA 1
ATOM 720 C C . LEU A 1 89 ? -25.091 3.963 -0.410 1.00 50.81 89 LEU A C 1
ATOM 722 O O . LEU A 1 89 ? -24.936 2.818 -0.826 1.00 50.81 89 LEU A O 1
ATOM 726 N N . ASN A 1 90 ? -25.686 4.907 -1.132 1.00 46.88 90 ASN A N 1
ATOM 727 C CA . ASN A 1 90 ? -25.941 4.765 -2.546 1.00 46.88 90 ASN A CA 1
ATOM 728 C C . ASN A 1 90 ? -24.577 4.919 -3.219 1.00 46.88 90 ASN A C 1
ATOM 730 O O . ASN A 1 90 ? -24.060 6.031 -3.354 1.00 46.88 90 ASN A O 1
ATOM 734 N N . PHE A 1 91 ? -23.942 3.790 -3.538 1.00 51.47 91 PHE A N 1
ATOM 735 C CA . PHE A 1 91 ? -22.714 3.759 -4.318 1.00 51.47 91 PHE A CA 1
ATOM 736 C C . PHE A 1 91 ? -23.058 4.261 -5.717 1.00 51.47 91 PHE A C 1
ATOM 738 O O . PHE A 1 91 ? -23.319 3.478 -6.627 1.00 51.47 91 PHE A O 1
ATOM 745 N N . GLY A 1 92 ? -23.080 5.583 -5.882 1.00 50.75 92 GLY A N 1
ATOM 746 C CA . GLY A 1 92 ? -23.158 6.267 -7.164 1.00 50.75 92 GLY A CA 1
ATOM 747 C C . GLY A 1 92 ? -21.879 6.040 -7.964 1.00 50.75 92 GLY A C 1
ATOM 748 O O . GLY A 1 92 ? -21.194 6.986 -8.342 1.00 50.75 92 GLY A O 1
ATOM 749 N N . LEU A 1 93 ? -21.525 4.777 -8.205 1.00 52.59 93 LEU A N 1
ATOM 750 C CA . LEU A 1 93 ? -20.654 4.392 -9.294 1.00 52.59 93 LEU A CA 1
ATOM 751 C C . LEU A 1 93 ? -21.429 4.753 -10.556 1.00 52.59 93 LEU A C 1
ATOM 753 O O . LEU A 1 93 ? -22.269 3.992 -11.027 1.00 52.59 93 LEU A O 1
ATOM 757 N N . SER A 1 94 ? -21.198 5.966 -11.063 1.00 54.03 94 SER A N 1
ATOM 758 C CA . SER A 1 94 ? -21.692 6.360 -12.378 1.00 54.03 94 SER A CA 1
ATOM 759 C C . SER A 1 94 ? -21.309 5.246 -13.349 1.00 54.03 94 SER A C 1
ATOM 761 O O . SER A 1 94 ? -20.129 4.909 -13.453 1.00 54.03 94 SER A O 1
ATOM 763 N N . THR A 1 95 ? -22.293 4.658 -14.028 1.00 55.56 95 THR A N 1
ATOM 764 C CA . THR A 1 95 ? -22.132 3.561 -15.002 1.00 55.56 95 THR A CA 1
ATOM 765 C C . THR A 1 95 ? -20.985 3.814 -15.984 1.00 55.56 95 THR A C 1
ATOM 767 O O . THR A 1 95 ? -20.228 2.905 -16.311 1.00 55.56 95 THR A O 1
ATOM 770 N N . LYS A 1 96 ? -20.729 5.088 -16.303 1.00 55.00 96 LYS A N 1
ATOM 771 C CA . LYS A 1 96 ? -19.596 5.575 -17.107 1.00 55.00 96 LYS A CA 1
ATOM 772 C C . LYS A 1 96 ? -18.205 5.164 -16.586 1.00 55.00 96 LYS A C 1
ATOM 774 O O . LYS A 1 96 ? -17.260 5.078 -17.368 1.00 55.00 96 LYS A O 1
ATOM 779 N N . VAL A 1 97 ? -18.035 4.957 -15.278 1.00 59.53 97 VAL A N 1
ATOM 780 C CA . VAL A 1 97 ? -16.772 4.518 -14.649 1.00 59.53 97 VAL A CA 1
ATOM 781 C C . VAL A 1 97 ? -16.616 2.997 -14.733 1.00 59.53 97 VAL A C 1
ATOM 783 O O . VAL A 1 97 ? -15.501 2.508 -14.923 1.00 59.53 97 VAL A O 1
ATOM 786 N N . ILE A 1 98 ? -17.724 2.254 -14.656 1.00 55.44 98 ILE A N 1
ATOM 787 C CA . ILE A 1 98 ? -17.749 0.796 -14.833 1.00 55.44 98 ILE A CA 1
ATOM 788 C C . ILE A 1 98 ? -17.442 0.450 -16.300 1.00 55.44 98 ILE A C 1
ATOM 790 O O . ILE A 1 98 ? -16.535 -0.342 -16.556 1.00 55.44 98 ILE A O 1
ATOM 794 N N . ASP A 1 99 ? -18.068 1.147 -17.255 1.00 55.25 99 ASP A N 1
ATOM 795 C CA . ASP A 1 99 ? -17.805 0.990 -18.698 1.00 55.25 99 ASP A CA 1
ATOM 796 C C . ASP A 1 99 ? -16.358 1.327 -19.090 1.00 55.25 99 ASP A C 1
ATOM 798 O O . ASP A 1 99 ? -15.753 0.690 -19.958 1.00 55.25 99 ASP A O 1
ATOM 802 N N . ARG A 1 100 ? -15.738 2.297 -18.408 1.00 54.53 100 ARG A N 1
ATOM 803 C CA . ARG A 1 100 ? -14.322 2.638 -18.622 1.00 54.53 100 ARG A CA 1
ATOM 804 C C . ARG A 1 100 ? -13.378 1.525 -18.158 1.00 54.53 100 ARG A C 1
ATOM 806 O O . ARG A 1 100 ? -12.334 1.298 -18.769 1.00 54.53 100 ARG A O 1
ATOM 813 N N . ASN A 1 101 ? -13.736 0.815 -17.089 1.00 49.47 101 ASN A N 1
ATOM 814 C CA . ASN A 1 101 ? -12.963 -0.332 -16.617 1.00 49.47 101 ASN A CA 1
ATOM 815 C C . ASN A 1 101 ? -13.183 -1.568 -17.507 1.00 49.47 101 ASN A C 1
ATOM 817 O O . ASN A 1 101 ? -12.223 -2.285 -17.769 1.00 49.47 101 ASN A O 1
ATOM 821 N N . HIS A 1 102 ? -14.390 -1.784 -18.043 1.00 46.53 102 HIS A N 1
ATOM 822 C CA . HIS A 1 102 ? -14.657 -2.879 -18.989 1.00 46.53 102 HIS A CA 1
ATOM 823 C C . HIS A 1 102 ? -13.973 -2.673 -20.350 1.00 46.53 102 HIS A C 1
ATOM 825 O O . HIS A 1 102 ? -13.385 -3.610 -20.886 1.00 46.53 102 HIS A O 1
ATOM 831 N N . SER A 1 103 ? -13.954 -1.445 -20.877 1.00 52.16 103 SER A N 1
ATOM 832 C CA . SER A 1 103 ? -13.272 -1.133 -22.148 1.00 52.16 103 SER A CA 1
ATOM 833 C C . SER A 1 103 ? -11.741 -1.232 -22.069 1.00 52.16 103 SER A C 1
ATOM 835 O O . SER A 1 103 ? -11.093 -1.505 -23.076 1.00 52.16 103 SER A O 1
ATOM 837 N N . THR A 1 104 ? -11.146 -1.080 -20.880 1.00 50.31 104 THR A N 1
ATOM 838 C CA . THR A 1 104 ? -9.689 -1.205 -20.671 1.00 50.31 104 THR A CA 1
ATOM 839 C C . THR A 1 104 ? -9.216 -2.629 -20.364 1.00 50.31 104 THR A C 1
ATOM 841 O O . THR A 1 104 ? -8.024 -2.903 -20.491 1.00 50.31 104 THR A O 1
ATOM 844 N N . ILE A 1 105 ? -10.126 -3.546 -20.011 1.00 47.06 105 ILE A N 1
ATOM 845 C CA . ILE A 1 105 ? -9.844 -4.986 -19.838 1.00 47.06 105 ILE A CA 1
ATOM 846 C C . ILE A 1 105 ? -9.921 -5.741 -21.184 1.00 47.06 105 ILE A C 1
ATOM 848 O O . ILE A 1 105 ? -9.478 -6.885 -21.286 1.00 47.06 105 ILE A O 1
ATOM 852 N N . GLY A 1 106 ? -10.377 -5.080 -22.255 1.00 42.50 106 GLY A N 1
ATOM 853 C CA . GLY A 1 106 ? -10.260 -5.550 -23.635 1.00 42.50 106 GLY A CA 1
ATOM 854 C C . GLY A 1 106 ? -8.811 -5.540 -24.131 1.00 42.50 106 GLY A C 1
ATOM 855 O O . GLY A 1 106 ? -8.425 -4.698 -24.940 1.00 42.50 106 GLY A O 1
ATOM 856 N N . PHE A 1 107 ? -8.000 -6.487 -23.654 1.00 43.84 107 PHE A N 1
ATOM 857 C CA . PHE A 1 107 ? -6.742 -6.888 -24.276 1.00 43.84 107 PHE A CA 1
ATOM 858 C C . PHE A 1 107 ? -7.059 -7.350 -25.703 1.00 43.84 107 PHE A C 1
ATOM 860 O O . PHE A 1 107 ? -7.510 -8.473 -25.932 1.00 43.84 107 PHE A O 1
ATOM 867 N N . LYS A 1 108 ? -6.907 -6.432 -26.660 1.00 47.56 108 LYS A N 1
ATOM 868 C CA . LYS A 1 108 ? -7.071 -6.667 -28.093 1.00 47.56 108 LYS A CA 1
ATOM 869 C C . LYS A 1 108 ? -6.101 -7.789 -28.483 1.00 47.56 108 LYS A C 1
ATOM 871 O O . LYS A 1 108 ? -4.908 -7.541 -28.632 1.00 47.56 108 LYS A O 1
ATOM 876 N N . ARG A 1 109 ? -6.589 -9.031 -28.599 1.00 40.41 109 ARG A N 1
ATOM 877 C CA . ARG A 1 109 ? -5.828 -10.105 -29.246 1.00 40.41 109 ARG A CA 1
ATOM 878 C C . ARG A 1 109 ? -5.581 -9.654 -30.682 1.00 40.41 109 ARG A C 1
ATOM 880 O O . ARG A 1 109 ? -6.513 -9.543 -31.472 1.00 40.41 109 ARG A O 1
ATOM 887 N N . VAL A 1 110 ? -4.334 -9.306 -30.979 1.00 50.12 110 VAL A N 1
ATOM 888 C CA . VAL A 1 110 ? -3.875 -9.031 -32.338 1.00 50.12 110 VAL A CA 1
ATOM 889 C C . VAL A 1 110 ? -3.938 -10.363 -33.079 1.00 50.12 110 VAL A C 1
ATOM 891 O O . VAL A 1 110 ? -3.161 -11.268 -32.790 1.00 50.12 110 VAL A O 1
ATOM 894 N N . HIS A 1 111 ? -4.914 -10.520 -33.970 1.00 49.47 111 HIS A N 1
ATOM 895 C CA . HIS A 1 111 ? -4.890 -11.599 -34.951 1.00 49.47 111 HIS A CA 1
ATOM 896 C C . HIS A 1 111 ? -3.856 -11.238 -36.032 1.00 49.47 111 HIS A C 1
ATOM 898 O O . HIS A 1 111 ? -3.833 -10.079 -36.455 1.00 49.47 111 HIS A O 1
ATOM 904 N N . PRO A 1 112 ? -2.983 -12.171 -36.454 1.00 50.91 112 PRO A N 1
ATOM 905 C CA . PRO A 1 112 ? -2.043 -11.910 -37.538 1.00 50.91 112 PRO A CA 1
ATOM 906 C C . PRO A 1 112 ? -2.798 -11.736 -38.870 1.00 50.91 112 PRO A C 1
ATOM 908 O O . PRO A 1 112 ? -3.874 -12.321 -39.033 1.00 50.91 112 PRO A O 1
ATOM 911 N N . PRO A 1 113 ? -2.275 -10.918 -39.802 1.00 57.72 113 PRO A N 1
ATOM 912 C CA . PRO A 1 113 ? -2.928 -10.668 -41.083 1.00 57.72 113 PRO A CA 1
ATOM 913 C C . PRO A 1 113 ? -2.972 -11.948 -41.936 1.00 57.72 113 PRO A C 1
ATOM 915 O O . PRO A 1 113 ? -2.015 -12.724 -41.901 1.00 57.72 113 PRO A O 1
ATOM 918 N N . PRO A 1 114 ? -4.062 -12.191 -42.687 1.00 58.72 114 PRO A N 1
ATOM 919 C CA . PRO A 1 114 ? -4.104 -13.270 -43.666 1.00 58.72 114 PRO A CA 1
ATOM 920 C C . PRO A 1 114 ? -3.219 -12.937 -44.879 1.00 58.72 114 PRO A C 1
ATOM 922 O O . PRO A 1 114 ? -3.080 -11.765 -45.233 1.00 58.72 114 PRO A O 1
ATOM 925 N N . ASN A 1 115 ? -2.625 -13.992 -45.450 1.00 56.50 115 ASN A N 1
ATOM 926 C CA . ASN A 1 115 ? -1.735 -13.988 -46.620 1.00 56.50 115 ASN A CA 1
ATOM 927 C C . ASN A 1 115 ? -2.325 -13.288 -47.847 1.00 56.50 115 ASN A C 1
ATOM 929 O O . ASN A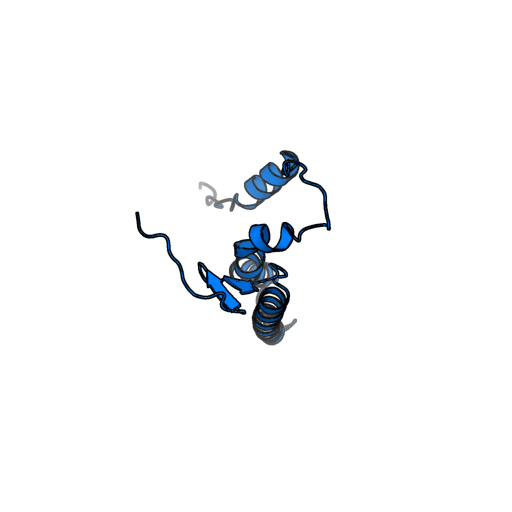 1 115 ? -3.533 -13.495 -48.106 1.00 56.50 115 ASN A O 1
#

pLDDT: mean 72.62, std 17.67, range [40.41, 94.38]

Organism: NCBI:txid96318

Radius of gyration: 20.41 Å; chains: 1; bounding box: 47×31×70 Å

Sequence (115 aa):
MKGFVEEVQEKMIILGVLVDSQMTFDLNVTEIIKKCRRRLGYMKRISGSTWGPDMYAVRQNYLTLIRPVITYACGAWFIKQRKCVSTRLNFGLSTKVIDRNHSTIGFKRVHPPPN

Secondary structure (DSSP, 8-state):
---------SEEEETTEEEETT---HHHHHHHHHHHHHHHHHHHHH--TTTSPPHHHHHHHHHHHTHHHHHHTHHHHHT---TT----------HHHHHHHHHHH-----PPPP-

Foldseek 3Di:
DDDPPDPQDQWDQDPNQIAGSLLQSPVRVVVLVVVLVVQVVVLVVQDDPVRHDDPVVSVVSCVVPNVCSCPVCCVSNVPRPPPDDPDPPPPPPPVVNVVVVVVVVPPPPDDDDDD